Protein AF-A0AAW5U131-F1 (afdb_monomer)

Secondary structure (DSSP, 8-state):
-HHHHHHHHIIIIIHHHHHHTT-HHHHHHHHHHHHHHHHHHHT-GGGHHHHHHTHHHHHHHHHHHHHHHHHHHHHHT-HHHHHHHHHHHHHHTTS-TTSTTHHHHHHHT---SPP-SPPPP---PPPHHHHTT-

Solvent-accessible surface area (backbone atoms only — not comparable to full-atom values): 7556 Å² total; per-residue (Å²): 109,71,65,60,53,48,55,54,42,45,58,75,46,51,34,58,58,30,45,76,63,50,29,28,69,59,21,25,52,52,23,50,50,49,55,62,46,50,59,63,60,66,70,34,75,95,46,43,70,57,44,61,76,40,41,71,60,52,51,47,51,53,52,54,29,52,50,45,27,47,49,20,34,58,68,22,30,34,46,73,57,37,52,50,49,42,51,49,44,72,72,48,32,71,79,45,78,91,41,84,65,44,38,58,57,46,58,72,60,48,70,80,68,83,61,76,78,74,52,56,76,70,75,72,79,70,53,74,76,58,62,74,75,114

Sequence (134 aa):
MAQLRLLERWHKKSIPQILEKNRPDAAYAIAMTLCKHIPLLINRDDIQELVGEYKRRIGKLVFDSYQALVEAVKIWNNEEKRQEVCRYIKETAGQYPNHRGMKKKLMDLMPMEPFHGEPSAVVREPNELESSLM

pLDDT: mean 86.93, std 12.03, range [45.0, 97.81]

Structure (mmCIF, N/CA/C/O backbone):
data_AF-A0AAW5U131-F1
#
_entry.id   AF-A0AAW5U131-F1
#
loop_
_atom_site.group_PDB
_atom_site.id
_atom_site.type_symbol
_atom_site.label_atom_id
_atom_site.label_alt_id
_atom_site.label_comp_id
_atom_site.label_asym_id
_atom_site.label_entity_id
_atom_site.label_seq_id
_atom_site.pdbx_PDB_ins_code
_atom_site.Cartn_x
_atom_site.Cartn_y
_atom_site.Cartn_z
_atom_site.occupancy
_atom_site.B_iso_or_equiv
_atom_site.auth_seq_id
_atom_site.auth_comp_id
_atom_site.auth_asym_id
_atom_site.auth_atom_id
_atom_site.pdbx_PDB_model_num
ATOM 1 N N . MET A 1 1 ? -13.805 13.066 7.294 1.00 62.94 1 MET A N 1
ATOM 2 C CA . MET A 1 1 ? -14.418 12.309 6.165 1.00 62.94 1 MET A CA 1
ATOM 3 C C . MET A 1 1 ? -13.942 12.683 4.760 1.00 62.94 1 MET A C 1
ATOM 5 O O . MET A 1 1 ? -13.829 11.787 3.927 1.00 62.94 1 MET A O 1
ATOM 9 N N . ALA A 1 2 ? -13.666 13.955 4.445 1.00 74.56 2 ALA A N 1
ATOM 10 C CA . ALA A 1 2 ? -13.093 14.324 3.140 1.00 74.56 2 ALA A CA 1
ATOM 11 C C . ALA A 1 2 ? -11.739 13.631 2.868 1.00 74.56 2 ALA A C 1
ATOM 13 O O . ALA A 1 2 ? -11.529 13.114 1.777 1.00 74.56 2 ALA A O 1
ATOM 14 N N . GLN A 1 3 ? -10.886 13.520 3.893 1.00 74.31 3 GLN A N 1
ATOM 15 C CA . GLN A 1 3 ? -9.576 12.862 3.801 1.00 74.31 3 GLN A CA 1
ATOM 16 C C . GLN A 1 3 ? -9.669 11.363 3.467 1.00 74.31 3 GLN A C 1
ATOM 18 O O . GLN A 1 3 ? -8.993 10.915 2.551 1.00 74.31 3 GLN A O 1
ATOM 23 N N . LEU A 1 4 ? -10.559 10.596 4.114 1.00 78.62 4 LEU A N 1
ATOM 24 C CA . LEU A 1 4 ? -10.752 9.173 3.784 1.00 78.62 4 LEU A CA 1
ATOM 25 C C . LEU A 1 4 ? -11.183 8.984 2.321 1.00 78.62 4 LEU A C 1
ATOM 27 O O . LEU A 1 4 ? -10.633 8.145 1.616 1.00 78.62 4 LEU A O 1
ATOM 31 N N . ARG A 1 5 ? -12.124 9.810 1.844 1.00 82.31 5 ARG A N 1
ATOM 32 C CA . ARG A 1 5 ? -12.583 9.778 0.446 1.00 82.31 5 ARG A CA 1
ATOM 33 C C . ARG A 1 5 ? -11.478 10.152 -0.543 1.00 82.31 5 ARG A C 1
ATOM 35 O O . ARG A 1 5 ? -11.438 9.602 -1.640 1.00 82.31 5 ARG A O 1
ATOM 42 N N . LEU A 1 6 ? -10.590 11.073 -0.168 1.00 81.69 6 LEU A N 1
ATOM 43 C CA . LEU A 1 6 ? -9.430 11.442 -0.977 1.00 81.69 6 LEU A CA 1
ATOM 44 C C . LEU A 1 6 ? -8.453 10.266 -1.112 1.00 81.69 6 LEU A C 1
ATOM 46 O O . LEU A 1 6 ? -8.068 9.939 -2.232 1.00 81.69 6 LEU A O 1
ATOM 50 N N . LEU A 1 7 ? -8.129 9.589 -0.004 1.00 80.00 7 LEU A N 1
ATOM 51 C CA . LEU A 1 7 ? -7.263 8.403 -0.012 1.00 80.00 7 LEU A CA 1
ATOM 52 C C . LEU A 1 7 ? -7.883 7.255 -0.825 1.00 80.00 7 LEU A C 1
ATOM 54 O O . LEU A 1 7 ? -7.219 6.664 -1.674 1.00 80.00 7 LEU A O 1
ATOM 58 N N . GLU A 1 8 ? -9.183 6.994 -0.645 1.00 83.94 8 GLU A N 1
ATOM 59 C CA . GLU A 1 8 ? -9.923 6.015 -1.453 1.00 83.94 8 GLU A CA 1
ATOM 60 C C . GLU A 1 8 ? -9.885 6.366 -2.952 1.00 83.94 8 GLU A C 1
ATOM 62 O O . GLU A 1 8 ? -9.800 5.471 -3.794 1.00 83.94 8 GLU A O 1
ATOM 67 N N . ARG A 1 9 ? -9.940 7.657 -3.308 1.00 84.62 9 ARG A N 1
ATOM 68 C CA . ARG A 1 9 ? -9.863 8.117 -4.703 1.00 84.62 9 ARG A CA 1
ATOM 69 C C . ARG A 1 9 ? -8.470 7.921 -5.295 1.00 84.62 9 ARG A C 1
ATOM 71 O O . ARG A 1 9 ? -8.384 7.492 -6.444 1.00 84.62 9 ARG A O 1
ATOM 78 N N . TRP A 1 10 ? -7.413 8.230 -4.546 1.00 78.44 10 TRP A N 1
ATOM 79 C CA . TRP A 1 10 ? -6.033 8.002 -4.988 1.00 78.44 10 TRP A CA 1
ATOM 80 C C . TRP A 1 10 ? -5.798 6.528 -5.313 1.00 78.44 10 TRP A C 1
ATOM 82 O O . TRP A 1 10 ? -5.269 6.218 -6.378 1.00 78.44 10 TRP A O 1
ATOM 92 N N . HIS A 1 11 ? -6.286 5.626 -4.459 1.00 81.50 11 HIS A N 1
ATOM 93 C CA . HIS A 1 11 ? -6.221 4.194 -4.726 1.00 81.50 11 HIS A CA 1
ATOM 94 C C . HIS A 1 11 ? -7.054 3.782 -5.954 1.00 81.50 11 HIS A C 1
A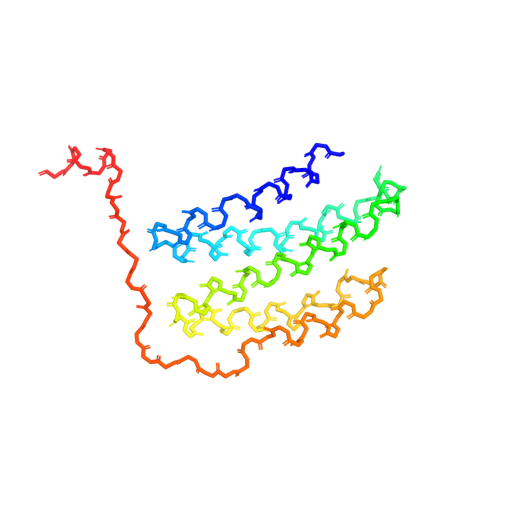TOM 96 O O . HIS A 1 11 ? -6.523 3.195 -6.888 1.00 81.50 11 HIS A O 1
ATOM 102 N N . LYS A 1 12 ? -8.348 4.126 -5.999 1.00 84.69 12 LYS A N 1
ATOM 103 C CA . LYS A 1 12 ? -9.269 3.607 -7.031 1.00 84.69 12 LYS A CA 1
ATOM 104 C C . LYS A 1 12 ? -9.095 4.203 -8.425 1.00 84.69 12 LYS A C 1
ATOM 106 O O . LYS A 1 12 ? -9.574 3.609 -9.384 1.00 84.69 12 LYS A O 1
ATOM 111 N N . LYS A 1 13 ? -8.538 5.411 -8.537 1.00 83.38 13 LYS A N 1
ATOM 112 C CA . LYS A 1 13 ? -8.430 6.124 -9.819 1.00 83.38 13 LYS A CA 1
ATOM 113 C C . LYS A 1 13 ? -6.985 6.366 -10.219 1.00 83.38 13 LYS A C 1
ATOM 115 O O . LYS A 1 13 ? -6.612 5.995 -11.321 1.00 83.38 13 LYS A O 1
ATOM 120 N N . SER A 1 14 ? -6.182 6.966 -9.341 1.00 80.12 14 SER A N 1
ATOM 121 C CA . SER A 1 14 ? -4.843 7.415 -9.732 1.00 80.12 14 SER A CA 1
ATOM 122 C C . SER A 1 14 ? -3.904 6.248 -10.027 1.00 80.12 14 SER A C 1
ATOM 124 O O . SER A 1 14 ? -3.251 6.262 -11.063 1.00 80.12 14 SER A O 1
ATOM 126 N N . ILE A 1 15 ? -3.852 5.231 -9.159 1.00 84.19 15 ILE A N 1
ATOM 127 C CA . ILE A 1 15 ? -2.933 4.096 -9.349 1.00 84.19 15 ILE A CA 1
ATOM 128 C C . ILE A 1 15 ? -3.235 3.322 -10.648 1.00 84.19 15 ILE A C 1
ATOM 130 O O . ILE A 1 15 ? -2.314 3.200 -11.455 1.00 84.19 15 ILE A O 1
ATOM 134 N N . PRO A 1 16 ? -4.481 2.880 -10.927 1.00 85.56 16 PRO A N 1
ATOM 135 C CA . PRO A 1 16 ? -4.796 2.202 -12.186 1.00 85.56 16 PRO A CA 1
ATOM 136 C C . PRO A 1 16 ? -4.467 3.044 -13.423 1.00 85.56 16 PRO A C 1
ATOM 138 O O . PRO A 1 16 ? -3.793 2.561 -14.325 1.00 85.56 16 PRO A O 1
ATOM 141 N N . GLN A 1 17 ? -4.840 4.329 -13.427 1.00 86.00 17 GLN A N 1
ATOM 142 C CA . GLN A 1 17 ? -4.569 5.232 -14.555 1.00 86.00 17 GLN A CA 1
ATOM 143 C C . GLN A 1 17 ? -3.073 5.423 -14.826 1.00 86.00 17 GLN A C 1
ATOM 145 O O . GLN A 1 17 ? -2.664 5.652 -15.960 1.00 86.00 17 GLN A O 1
ATOM 150 N N . ILE A 1 18 ? -2.240 5.383 -13.788 1.00 86.19 18 ILE A N 1
ATOM 151 C CA . ILE A 1 18 ? -0.787 5.522 -13.920 1.00 86.19 18 ILE A CA 1
ATOM 152 C C . ILE A 1 18 ? -0.161 4.218 -14.422 1.00 86.19 18 ILE A C 1
ATOM 154 O O . ILE A 1 18 ? 0.758 4.256 -15.240 1.00 86.19 18 ILE A O 1
ATOM 158 N N . LEU A 1 19 ? -0.680 3.072 -13.978 1.00 85.44 19 LEU A N 1
ATOM 159 C CA . LEU A 1 19 ? -0.273 1.768 -14.499 1.00 85.44 19 LEU A CA 1
ATOM 160 C C . LEU A 1 19 ? -0.633 1.620 -15.984 1.00 85.44 19 LEU A C 1
ATOM 162 O O . LEU A 1 19 ? 0.213 1.184 -16.756 1.00 85.44 19 LEU A O 1
ATOM 166 N N . GLU A 1 20 ? -1.816 2.078 -16.406 1.00 87.56 20 GLU A N 1
ATOM 167 C CA . GLU A 1 20 ? -2.229 2.127 -17.823 1.00 87.56 20 GLU A CA 1
ATOM 168 C C . GLU A 1 20 ? -1.280 2.967 -18.693 1.00 87.56 20 GLU A C 1
ATOM 170 O O . GLU A 1 20 ? -1.115 2.697 -19.879 1.00 87.56 20 GLU A O 1
ATOM 175 N N . LYS A 1 21 ? -0.611 3.964 -18.103 1.00 86.25 21 LYS A N 1
ATOM 176 C CA . LYS A 1 21 ? 0.399 4.795 -18.774 1.00 86.25 21 LYS A CA 1
ATOM 177 C C . LYS A 1 21 ? 1.807 4.189 -18.757 1.00 86.25 21 LYS A C 1
ATOM 179 O O . LYS A 1 21 ? 2.759 4.894 -19.075 1.00 86.25 21 LYS A O 1
ATOM 184 N N . ASN A 1 22 ? 1.966 2.926 -18.355 1.00 85.44 22 ASN A N 1
ATOM 185 C CA . ASN A 1 22 ? 3.266 2.264 -18.188 1.00 85.44 22 ASN A CA 1
ATOM 186 C C . ASN A 1 22 ? 4.222 3.035 -17.255 1.00 85.44 22 ASN A C 1
ATOM 188 O O . ASN A 1 22 ? 5.429 3.108 -17.487 1.00 85.44 22 ASN A O 1
ATOM 192 N N . ARG A 1 23 ? 3.686 3.606 -16.166 1.00 87.50 23 ARG A N 1
ATOM 193 C CA . ARG A 1 23 ? 4.458 4.328 -15.138 1.00 87.50 23 ARG A CA 1
ATOM 194 C C . ARG A 1 23 ? 4.427 3.601 -13.788 1.00 87.50 23 ARG A C 1
ATOM 196 O O . ARG A 1 23 ? 3.923 4.143 -12.799 1.00 87.50 23 ARG A O 1
ATOM 203 N N . PRO A 1 24 ? 4.941 2.360 -13.709 1.00 91.81 24 PRO A N 1
ATOM 204 C CA . PRO A 1 24 ? 4.881 1.583 -12.477 1.00 91.81 24 PRO A CA 1
ATOM 205 C C . PRO A 1 24 ? 5.717 2.200 -11.341 1.00 91.81 24 PRO A C 1
ATOM 207 O O . PRO A 1 24 ? 5.373 2.009 -10.177 1.00 91.81 24 PRO A O 1
ATOM 210 N N . ASP A 1 25 ? 6.726 3.026 -11.653 1.00 91.75 25 ASP A N 1
ATOM 211 C CA . ASP A 1 25 ? 7.486 3.824 -10.678 1.00 91.75 25 ASP A CA 1
ATOM 212 C C . ASP A 1 25 ? 6.597 4.820 -9.915 1.00 91.75 25 ASP A C 1
ATOM 214 O O . ASP A 1 25 ? 6.633 4.911 -8.685 1.00 91.75 25 ASP A O 1
ATOM 218 N N . ALA A 1 26 ? 5.755 5.550 -10.645 1.00 91.00 26 ALA A N 1
ATOM 219 C CA . ALA A 1 26 ? 4.839 6.524 -10.072 1.00 91.00 26 ALA A CA 1
ATOM 220 C C . ALA A 1 26 ? 3.688 5.834 -9.325 1.00 91.00 26 ALA A C 1
ATOM 222 O O . ALA A 1 26 ? 3.302 6.282 -8.242 1.00 91.00 26 ALA A O 1
ATOM 223 N N . ALA A 1 27 ? 3.175 4.720 -9.857 1.00 92.88 27 ALA A N 1
ATOM 224 C CA . ALA A 1 27 ? 2.161 3.915 -9.179 1.00 92.88 27 ALA A CA 1
ATOM 225 C C . ALA A 1 27 ? 2.686 3.383 -7.836 1.00 92.88 27 ALA A C 1
ATOM 227 O O . ALA A 1 27 ? 2.014 3.526 -6.811 1.00 92.88 27 ALA A O 1
ATOM 228 N N . TYR A 1 28 ? 3.919 2.865 -7.829 1.00 94.69 28 TYR A N 1
ATOM 229 C CA . TYR A 1 28 ? 4.634 2.448 -6.625 1.00 94.69 28 TYR A CA 1
ATOM 230 C C . TYR A 1 28 ? 4.753 3.595 -5.615 1.00 94.69 28 TYR A C 1
ATOM 232 O O . TYR A 1 28 ? 4.377 3.434 -4.452 1.00 94.69 28 TYR A O 1
ATOM 240 N N . ALA A 1 29 ? 5.216 4.771 -6.049 1.00 93.44 29 ALA A N 1
ATOM 241 C CA . ALA A 1 29 ? 5.412 5.920 -5.167 1.00 93.44 29 ALA A CA 1
ATOM 242 C C . ALA A 1 29 ? 4.102 6.380 -4.501 1.00 93.44 29 ALA A C 1
ATOM 244 O O . ALA A 1 29 ? 4.078 6.668 -3.298 1.00 93.44 29 ALA A O 1
ATOM 245 N N . ILE A 1 30 ? 2.995 6.400 -5.250 1.00 91.25 30 ILE A N 1
ATOM 246 C CA . ILE A 1 30 ? 1.673 6.755 -4.715 1.00 91.25 30 ILE A CA 1
ATOM 247 C C . ILE A 1 30 ? 1.176 5.683 -3.747 1.00 91.25 30 ILE A C 1
ATOM 249 O O . ILE A 1 30 ? 0.731 6.023 -2.649 1.00 91.25 30 ILE A O 1
ATOM 253 N N . ALA A 1 31 ? 1.279 4.402 -4.108 1.00 94.31 31 ALA A N 1
ATOM 254 C CA . ALA A 1 31 ? 0.863 3.303 -3.242 1.00 94.31 31 ALA A CA 1
ATOM 255 C C . ALA A 1 31 ? 1.659 3.278 -1.926 1.00 94.31 31 ALA A C 1
ATOM 257 O O . ALA A 1 31 ? 1.079 3.146 -0.848 1.00 94.31 31 ALA A O 1
ATOM 258 N N . MET A 1 32 ? 2.973 3.501 -1.993 1.00 95.31 32 MET A N 1
ATOM 259 C CA . MET A 1 32 ? 3.845 3.597 -0.822 1.00 95.31 32 MET A CA 1
ATOM 260 C C . MET A 1 32 ? 3.457 4.789 0.061 1.00 95.31 32 MET A C 1
ATOM 262 O O . MET A 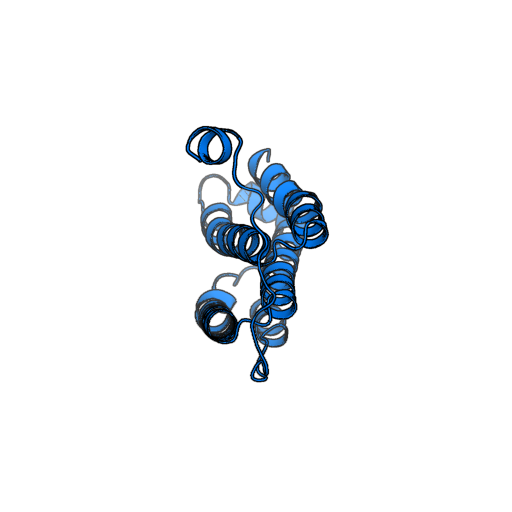1 32 ? 3.354 4.666 1.282 1.00 95.31 32 MET A O 1
ATOM 266 N N . THR A 1 33 ? 3.193 5.945 -0.551 1.00 92.56 33 THR A N 1
ATOM 267 C CA . THR A 1 33 ? 2.739 7.144 0.167 1.00 92.56 33 THR A CA 1
ATOM 268 C C . THR A 1 33 ? 1.417 6.889 0.886 1.00 92.56 33 THR A C 1
ATOM 270 O O . THR A 1 33 ? 1.298 7.223 2.067 1.00 92.56 33 THR A O 1
ATOM 273 N N . LEU A 1 34 ? 0.456 6.241 0.220 1.00 91.69 34 LEU A N 1
ATOM 274 C CA . LEU A 1 34 ? -0.817 5.844 0.824 1.00 91.69 34 LEU A CA 1
ATOM 275 C C . LEU A 1 34 ? -0.605 4.935 2.036 1.00 91.69 34 LEU A C 1
ATOM 277 O O . LEU A 1 34 ? -1.128 5.234 3.110 1.00 91.69 34 LEU A O 1
ATOM 281 N N . CYS A 1 35 ? 0.206 3.883 1.897 1.00 94.19 35 CYS A N 1
ATOM 282 C CA . CYS A 1 35 ? 0.487 2.965 3.001 1.00 94.19 35 CYS A CA 1
ATOM 283 C C . CYS A 1 35 ? 1.109 3.689 4.204 1.00 94.19 35 CYS A C 1
ATOM 285 O O . CYS A 1 35 ? 0.717 3.427 5.337 1.00 94.19 35 CYS A O 1
ATOM 287 N N . LYS A 1 36 ? 2.003 4.662 3.972 1.00 93.06 36 LYS A N 1
ATOM 288 C CA . LYS A 1 36 ? 2.614 5.478 5.037 1.00 93.06 36 LYS A CA 1
ATOM 289 C C . LYS A 1 36 ? 1.624 6.436 5.707 1.00 93.06 36 LYS A C 1
ATOM 291 O O . LYS A 1 36 ? 1.740 6.684 6.902 1.00 93.06 36 LYS A O 1
ATOM 296 N N . HIS A 1 37 ? 0.657 6.971 4.965 1.00 90.56 37 HIS A N 1
ATOM 297 C CA . HIS A 1 37 ? -0.278 7.978 5.482 1.00 90.56 37 HIS A CA 1
ATOM 298 C C . HIS A 1 37 ? -1.470 7.378 6.228 1.00 90.56 37 HIS A C 1
ATOM 300 O O . HIS A 1 37 ? -1.999 8.018 7.138 1.00 90.56 37 HIS A O 1
ATOM 306 N N . ILE A 1 38 ? -1.906 6.165 5.875 1.00 89.88 38 ILE A N 1
ATOM 307 C CA . ILE A 1 38 ? -3.073 5.547 6.518 1.00 89.88 38 ILE A CA 1
ATOM 308 C C . ILE A 1 38 ? -2.875 5.377 8.038 1.00 89.88 38 ILE A C 1
ATOM 310 O O . ILE A 1 38 ? -3.753 5.839 8.766 1.00 89.88 38 ILE A O 1
ATOM 314 N N . PRO A 1 39 ? -1.761 4.810 8.552 1.00 89.25 39 PRO A N 1
ATOM 315 C CA . PRO A 1 39 ? -1.481 4.742 9.990 1.00 89.25 39 PRO A CA 1
ATOM 316 C C . PRO A 1 39 ? -1.546 6.105 10.682 1.00 89.25 39 PRO A C 1
ATOM 318 O O . PRO A 1 39 ? -2.145 6.229 11.746 1.00 89.25 39 PRO A O 1
ATOM 321 N N . LEU A 1 40 ? -0.980 7.143 10.055 1.00 88.62 40 LEU A N 1
ATOM 322 C CA . LEU A 1 40 ? -0.982 8.503 10.601 1.00 88.62 40 LEU A CA 1
ATOM 323 C C . LEU A 1 40 ? -2.400 9.058 10.729 1.00 88.62 40 LEU A C 1
ATOM 325 O O . LEU A 1 40 ? -2.699 9.748 11.695 1.00 88.62 40 LEU A O 1
ATOM 329 N N . LEU A 1 41 ? -3.280 8.749 9.775 1.00 85.44 41 LEU A N 1
ATOM 330 C CA . LEU A 1 41 ? -4.676 9.159 9.842 1.00 85.44 41 LEU A CA 1
ATOM 331 C C . LEU A 1 41 ? -5.427 8.392 10.936 1.00 85.44 41 LEU A C 1
ATOM 333 O O . LEU A 1 41 ? -6.118 9.008 11.735 1.00 85.44 41 LEU A O 1
ATOM 337 N N . ILE A 1 42 ? -5.314 7.063 10.978 1.00 87.44 42 ILE A N 1
ATOM 338 C CA . ILE A 1 42 ? -6.146 6.231 11.865 1.00 87.44 42 ILE A CA 1
ATOM 339 C C . ILE A 1 42 ? -5.726 6.285 13.335 1.00 87.44 42 ILE A C 1
ATOM 341 O O . ILE A 1 42 ? -6.531 5.926 14.186 1.00 87.44 42 ILE A O 1
ATOM 345 N N . ASN A 1 43 ? -4.495 6.711 13.631 1.00 86.31 43 ASN A N 1
ATOM 346 C CA . ASN A 1 43 ? -3.973 6.841 14.995 1.00 86.31 43 ASN A CA 1
ATOM 347 C C . ASN A 1 43 ? -4.189 8.241 15.588 1.00 86.31 43 ASN A C 1
ATOM 349 O O . ASN A 1 43 ? -3.697 8.530 16.671 1.00 86.31 43 ASN A O 1
ATOM 353 N N . ARG A 1 44 ? -4.898 9.130 14.885 1.00 87.06 44 ARG A N 1
ATOM 354 C CA . ARG A 1 44 ? -5.257 10.448 15.410 1.00 87.06 44 ARG A CA 1
ATOM 355 C C . ARG A 1 44 ? -6.362 10.340 16.453 1.00 87.06 44 ARG A C 1
ATOM 357 O O . ARG A 1 44 ? -7.442 9.832 16.146 1.00 87.06 44 ARG A O 1
ATOM 364 N N . ASP A 1 45 ? -6.102 10.857 17.650 1.00 86.00 45 ASP A N 1
ATOM 365 C CA . ASP A 1 45 ? -7.037 10.803 18.781 1.00 86.00 45 ASP A CA 1
ATOM 366 C C . ASP A 1 45 ? -8.337 11.569 18.507 1.00 86.00 45 ASP A C 1
ATOM 368 O O . ASP A 1 45 ? -9.428 11.090 18.813 1.00 86.00 45 ASP A O 1
ATOM 372 N N . ASP A 1 46 ? -8.240 12.716 17.831 1.00 87.44 46 ASP A N 1
ATOM 373 C CA . 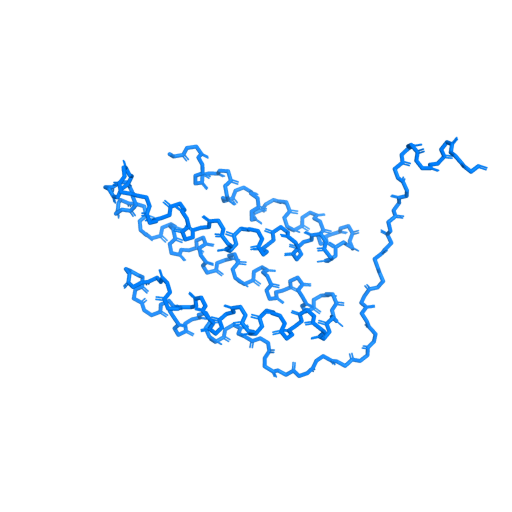ASP A 1 46 ? -9.364 13.617 17.555 1.00 87.44 46 ASP A CA 1
ATOM 374 C C . ASP A 1 46 ? -10.415 13.044 16.588 1.00 87.44 46 ASP A C 1
ATOM 376 O O . ASP A 1 46 ? -11.489 13.621 16.428 1.00 87.44 46 ASP A O 1
ATOM 380 N N . ILE A 1 47 ? -10.128 11.906 15.945 1.00 84.12 47 ILE A N 1
ATOM 381 C CA . ILE A 1 47 ? -11.047 11.243 15.012 1.00 84.12 47 ILE A CA 1
ATOM 382 C C . ILE A 1 47 ? -11.327 9.774 15.362 1.00 84.12 47 ILE A C 1
ATOM 384 O O . ILE A 1 47 ? -11.892 9.065 14.527 1.00 84.12 47 ILE A O 1
ATOM 388 N N . GLN A 1 48 ? -10.958 9.295 16.558 1.00 84.69 48 GLN A N 1
ATOM 389 C CA . GLN A 1 48 ? -11.097 7.874 16.924 1.00 84.69 48 GLN A CA 1
ATOM 390 C C . GLN A 1 48 ? -12.539 7.359 16.850 1.00 84.69 48 GLN A C 1
ATOM 392 O O . GLN A 1 48 ? -12.759 6.236 16.395 1.00 84.69 48 GLN A O 1
ATOM 397 N N . GLU A 1 49 ? -13.525 8.177 17.222 1.00 86.06 49 GLU A N 1
ATOM 398 C CA . GLU A 1 49 ? -14.946 7.822 17.106 1.00 86.06 49 GLU A CA 1
ATOM 399 C C . GLU A 1 49 ? -15.324 7.527 15.644 1.00 86.06 49 GLU A C 1
ATOM 401 O O . GLU A 1 49 ? -15.826 6.448 15.324 1.00 86.06 49 GLU A O 1
ATOM 406 N N . LEU A 1 50 ? -14.936 8.419 14.726 1.00 83.56 50 LEU A N 1
ATOM 407 C CA . LEU A 1 50 ? -15.127 8.235 13.285 1.00 83.56 50 LEU A CA 1
ATOM 408 C C . LEU A 1 50 ? -14.334 7.029 12.754 1.00 83.56 50 LEU A C 1
ATOM 410 O O . LEU A 1 50 ? -14.825 6.272 11.918 1.00 83.56 50 LEU A O 1
ATOM 414 N N . VAL A 1 51 ? -13.103 6.811 13.222 1.00 84.69 51 VAL A N 1
ATOM 415 C CA . VAL A 1 51 ? -12.310 5.623 12.854 1.00 84.69 51 VAL A CA 1
ATOM 416 C C . VAL A 1 51 ? -13.044 4.340 13.263 1.00 84.69 51 VAL A C 1
ATOM 418 O O . VAL A 1 51 ? -13.071 3.378 12.488 1.00 84.69 51 VAL A O 1
ATOM 421 N N . GLY A 1 52 ? -13.695 4.342 14.429 1.00 86.00 52 GLY A N 1
ATOM 422 C CA . GLY A 1 52 ? -14.574 3.275 14.899 1.00 86.00 52 GLY A CA 1
ATOM 423 C C . GLY A 1 52 ? -15.762 3.029 13.965 1.00 86.00 52 GLY A C 1
ATOM 424 O O . GLY A 1 52 ? -15.960 1.894 13.518 1.00 86.00 52 GLY A O 1
ATOM 425 N N . GLU A 1 53 ? -16.497 4.081 13.597 1.00 89.00 53 GLU A N 1
ATOM 426 C CA . GLU A 1 53 ? -17.637 4.004 12.668 1.00 89.00 53 GLU A CA 1
ATOM 427 C C . GLU A 1 53 ? -17.240 3.429 11.299 1.00 89.00 53 GLU A C 1
ATOM 429 O O . GLU A 1 53 ? -17.917 2.564 10.733 1.00 89.00 53 GLU A O 1
ATOM 434 N N . TYR A 1 54 ? -16.099 3.868 10.761 1.00 87.50 54 TYR A N 1
ATOM 435 C CA . TYR A 1 54 ? -15.630 3.490 9.426 1.00 87.50 54 TYR A CA 1
ATOM 436 C C . TYR A 1 54 ? -14.633 2.328 9.424 1.00 87.50 54 TYR A C 1
ATOM 438 O O . TYR A 1 54 ? -14.025 2.038 8.388 1.00 87.50 54 TYR A O 1
ATOM 446 N N . LYS A 1 55 ? -14.510 1.594 10.533 1.00 88.19 55 LYS A N 1
ATOM 447 C CA . LYS A 1 55 ? -13.541 0.507 10.733 1.00 88.19 55 LYS A CA 1
ATOM 448 C C . LYS A 1 55 ? -13.474 -0.496 9.579 1.00 88.19 55 LYS A C 1
ATOM 450 O O . LYS A 1 55 ? -12.387 -0.886 9.152 1.00 88.19 55 LYS A O 1
ATOM 455 N N . ARG A 1 56 ? -14.621 -0.914 9.029 1.00 89.88 56 ARG A N 1
ATOM 456 C CA . ARG A 1 56 ? -14.655 -1.842 7.878 1.00 89.88 56 ARG A CA 1
ATOM 457 C C . ARG A 1 56 ? -14.057 -1.222 6.615 1.00 89.88 56 ARG A C 1
ATOM 459 O O . ARG A 1 56 ? -13.287 -1.880 5.921 1.00 89.88 56 ARG A O 1
ATOM 466 N N . ARG A 1 57 ? -14.394 0.037 6.326 1.00 90.00 57 ARG A N 1
ATOM 467 C CA . ARG A 1 57 ? -13.905 0.760 5.142 1.00 90.00 57 ARG A CA 1
ATOM 468 C C . ARG A 1 57 ? -12.417 1.059 5.242 1.00 90.00 57 ARG A C 1
ATOM 470 O O . ARG A 1 57 ? -11.702 0.841 4.275 1.00 90.00 57 ARG A O 1
ATOM 477 N N . ILE A 1 58 ? -11.957 1.472 6.419 1.00 90.00 58 ILE A N 1
ATOM 478 C CA . ILE A 1 58 ? -10.537 1.683 6.706 1.00 90.00 58 ILE A CA 1
ATOM 479 C C . ILE A 1 58 ? -9.765 0.375 6.536 1.00 90.00 58 ILE A C 1
ATOM 481 O O . ILE A 1 58 ? -8.760 0.353 5.837 1.00 90.00 58 ILE A O 1
ATOM 485 N N . GLY A 1 59 ? -10.270 -0.732 7.093 1.00 92.19 59 GLY A N 1
ATOM 486 C CA . GLY A 1 59 ? -9.639 -2.041 6.925 1.00 92.19 59 GLY A CA 1
ATOM 487 C C . GLY A 1 59 ? -9.515 -2.449 5.455 1.00 92.19 59 GLY A C 1
ATOM 488 O O . GLY A 1 59 ? -8.470 -2.945 5.047 1.00 92.19 59 GLY A O 1
ATOM 489 N N . LYS A 1 60 ? -10.549 -2.191 4.645 1.00 92.56 60 LYS A N 1
ATOM 490 C CA . LYS A 1 60 ? -10.486 -2.411 3.197 1.00 92.56 60 LYS A CA 1
ATOM 491 C C . LYS A 1 60 ? -9.440 -1.510 2.529 1.00 92.56 60 LYS A C 1
ATOM 493 O O . LYS A 1 60 ? -8.602 -2.018 1.803 1.00 92.56 60 LYS A O 1
ATOM 498 N N . LEU A 1 61 ? -9.441 -0.209 2.827 1.00 92.00 61 LEU A N 1
ATOM 499 C CA . LEU A 1 61 ? -8.476 0.741 2.266 1.00 92.00 61 LEU A CA 1
ATOM 500 C C . LEU A 1 61 ? -7.024 0.365 2.593 1.00 92.00 61 LEU A C 1
ATOM 502 O O . LEU A 1 61 ? -6.172 0.466 1.716 1.00 92.00 61 LEU A O 1
ATOM 506 N N . VAL A 1 62 ? -6.744 -0.073 3.826 1.00 93.44 62 VAL A N 1
ATOM 507 C CA . VAL A 1 62 ? -5.422 -0.588 4.223 1.00 93.44 62 VAL A CA 1
ATOM 508 C C . VAL A 1 62 ? -5.024 -1.741 3.311 1.00 93.44 62 VAL A C 1
ATOM 510 O O . VAL A 1 62 ? -3.993 -1.667 2.652 1.00 93.44 62 VAL A O 1
ATOM 513 N N . PHE A 1 63 ? -5.853 -2.784 3.238 1.00 95.00 63 PHE A N 1
ATOM 514 C CA . PHE A 1 63 ? -5.538 -3.970 2.446 1.00 95.00 63 PHE A CA 1
ATOM 515 C C . PHE A 1 63 ? -5.338 -3.633 0.962 1.00 95.00 63 PHE A C 1
ATOM 517 O O . PHE A 1 63 ? -4.298 -3.964 0.397 1.00 95.00 63 PHE A O 1
ATOM 524 N N . ASP A 1 64 ? -6.285 -2.905 0.372 1.00 94.25 64 ASP A N 1
ATOM 525 C CA . ASP A 1 64 ? -6.264 -2.521 -1.038 1.00 94.25 64 ASP A CA 1
ATOM 526 C C . ASP A 1 64 ? -5.024 -1.656 -1.375 1.00 94.25 64 ASP A C 1
ATOM 528 O O . ASP A 1 64 ? -4.440 -1.783 -2.451 1.00 94.25 64 ASP A O 1
ATOM 532 N N . SER A 1 65 ? -4.563 -0.808 -0.444 1.00 94.31 65 SER A N 1
ATOM 533 C CA . SER A 1 65 ? -3.359 0.022 -0.640 1.00 94.31 65 SER A CA 1
ATOM 534 C C . SER A 1 65 ? -2.074 -0.806 -0.656 1.00 94.31 65 SER A C 1
ATOM 536 O O . SER A 1 65 ? -1.213 -0.581 -1.506 1.00 94.31 65 SER A O 1
ATOM 538 N N . TYR A 1 66 ? -1.952 -1.781 0.249 1.00 96.62 66 TYR A N 1
ATOM 539 C CA . TYR A 1 66 ? -0.815 -2.705 0.269 1.00 96.62 66 TYR A CA 1
ATOM 540 C C . TYR A 1 66 ? -0.816 -3.623 -0.949 1.00 96.62 66 TYR A C 1
ATOM 542 O O . TYR A 1 66 ? 0.237 -3.878 -1.529 1.00 96.62 66 TYR A O 1
ATOM 550 N N . GLN A 1 67 ? -1.993 -4.088 -1.363 1.00 96.31 67 GLN A N 1
ATOM 551 C CA . GLN A 1 67 ? -2.133 -4.874 -2.579 1.00 96.31 67 GLN A CA 1
ATOM 552 C C . GLN A 1 67 ? -1.663 -4.072 -3.800 1.00 96.31 67 GLN A C 1
ATOM 554 O O . GLN A 1 67 ? -0.820 -4.556 -4.549 1.00 96.31 67 GLN A O 1
ATOM 559 N N . ALA A 1 68 ? -2.106 -2.819 -3.939 1.00 95.44 68 ALA A N 1
ATOM 560 C CA . ALA A 1 68 ? -1.659 -1.941 -5.018 1.00 95.44 68 ALA A CA 1
ATOM 561 C C . ALA A 1 68 ? -0.142 -1.683 -4.996 1.00 95.44 68 ALA A C 1
ATOM 563 O O . ALA A 1 68 ? 0.482 -1.607 -6.051 1.00 95.44 68 ALA A O 1
ATOM 564 N N . LEU A 1 69 ? 0.469 -1.574 -3.810 1.00 96.94 69 LEU A N 1
ATOM 565 C CA . LEU A 1 69 ? 1.922 -1.440 -3.668 1.00 96.94 69 LEU A CA 1
ATOM 566 C C . LEU A 1 69 ? 2.659 -2.676 -4.205 1.00 96.94 69 LEU A C 1
ATOM 568 O O . LEU A 1 69 ? 3.634 -2.547 -4.949 1.00 96.94 69 LEU A O 1
ATOM 572 N N . VAL A 1 70 ? 2.181 -3.870 -3.846 1.00 97.00 70 VAL A N 1
ATOM 573 C CA . VAL A 1 70 ? 2.744 -5.143 -4.316 1.00 97.00 70 VAL A CA 1
ATOM 574 C C . VAL A 1 70 ? 2.527 -5.326 -5.820 1.00 97.00 70 VAL A C 1
ATOM 576 O O . VAL A 1 70 ? 3.429 -5.772 -6.523 1.00 97.00 70 VAL A O 1
ATOM 579 N N . GLU A 1 71 ? 1.352 -4.979 -6.335 1.00 95.69 71 GLU A N 1
ATOM 580 C CA . GLU A 1 71 ? 1.055 -5.059 -7.767 1.00 95.69 71 GLU A CA 1
ATOM 581 C C . GLU A 1 71 ? 1.932 -4.097 -8.571 1.00 95.69 71 GLU A C 1
ATOM 583 O O . GLU A 1 71 ? 2.549 -4.512 -9.551 1.00 95.69 71 GLU A O 1
ATOM 588 N N . ALA A 1 72 ? 2.078 -2.849 -8.119 1.00 95.06 72 ALA A N 1
ATOM 589 C CA . ALA A 1 72 ? 2.925 -1.869 -8.787 1.00 95.06 72 ALA A CA 1
ATOM 590 C C . ALA A 1 72 ? 4.389 -2.326 -8.860 1.00 95.06 72 ALA A C 1
ATOM 592 O O . ALA A 1 72 ? 5.003 -2.224 -9.920 1.00 95.06 72 ALA A O 1
ATOM 593 N N . VAL A 1 73 ? 4.946 -2.877 -7.771 1.00 96.25 73 VAL A N 1
ATOM 594 C CA . VAL A 1 73 ? 6.340 -3.348 -7.780 1.00 96.25 73 VAL A CA 1
ATOM 595 C C . VAL A 1 73 ? 6.527 -4.598 -8.643 1.00 96.25 73 VAL A C 1
ATOM 597 O O . VAL A 1 73 ? 7.550 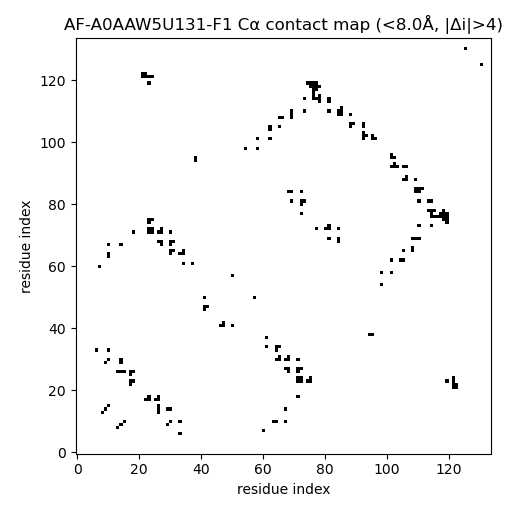-4.712 -9.314 1.00 96.25 73 VAL A O 1
ATOM 600 N N . LYS A 1 74 ? 5.531 -5.497 -8.687 1.00 95.25 74 LYS A N 1
ATOM 601 C CA . LYS A 1 74 ? 5.526 -6.663 -9.586 1.00 95.25 74 LYS A CA 1
ATOM 602 C C . LYS A 1 74 ? 5.511 -6.239 -11.052 1.00 95.25 74 LYS A C 1
ATOM 604 O O . LYS A 1 74 ? 6.321 -6.732 -11.825 1.00 95.25 74 LYS A O 1
ATOM 609 N 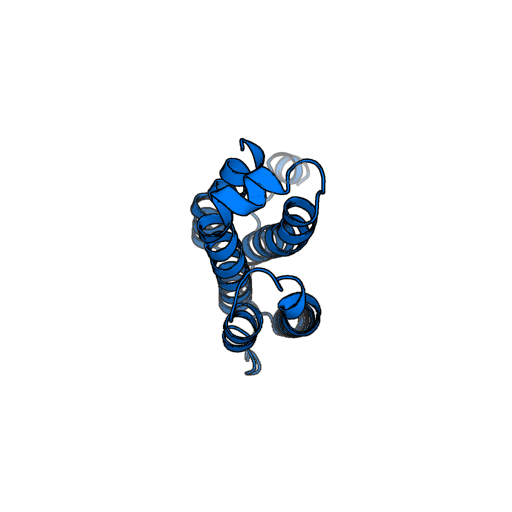N . ILE A 1 75 ? 4.643 -5.296 -11.420 1.00 93.94 75 ILE A N 1
ATOM 610 C CA . ILE A 1 75 ? 4.579 -4.747 -12.786 1.00 93.94 75 ILE A CA 1
ATOM 611 C C . ILE A 1 75 ? 5.885 -4.029 -13.138 1.00 93.94 75 ILE A C 1
ATOM 613 O O . ILE A 1 75 ? 6.348 -4.092 -14.277 1.00 93.94 75 ILE A O 1
ATOM 617 N N . TRP A 1 76 ? 6.504 -3.356 -12.166 1.00 95.31 76 TRP A N 1
ATOM 618 C CA . TRP A 1 76 ? 7.804 -2.731 -12.378 1.00 95.31 76 TRP A CA 1
ATOM 619 C C . TRP A 1 76 ? 8.942 -3.746 -12.547 1.00 95.31 76 TRP A C 1
ATOM 621 O O . TRP A 1 76 ? 9.974 -3.392 -13.103 1.00 95.31 76 TRP A O 1
ATOM 631 N N . ASN A 1 77 ? 8.784 -4.980 -12.063 1.00 95.19 77 ASN A N 1
ATOM 632 C CA . ASN A 1 77 ? 9.831 -6.004 -12.042 1.00 95.19 77 ASN A CA 1
ATOM 633 C C . ASN A 1 77 ? 11.156 -5.508 -11.422 1.00 95.19 77 ASN A C 1
ATOM 635 O O . ASN A 1 77 ? 12.247 -5.853 -11.863 1.00 95.19 77 ASN A O 1
ATOM 639 N N . ASN A 1 78 ? 11.069 -4.646 -10.405 1.00 95.12 78 ASN A N 1
ATOM 640 C CA . ASN A 1 78 ? 12.240 -4.046 -9.769 1.00 95.12 78 ASN A CA 1
ATOM 641 C C . ASN A 1 78 ? 12.571 -4.766 -8.452 1.00 95.12 78 ASN A C 1
ATOM 643 O O . ASN A 1 78 ? 11.853 -4.616 -7.462 1.00 95.12 78 ASN A O 1
ATOM 647 N N . GLU A 1 79 ? 13.660 -5.539 -8.434 1.00 96.19 79 GLU A N 1
ATOM 648 C CA . GLU A 1 79 ? 14.067 -6.357 -7.279 1.00 96.19 79 GLU A CA 1
ATOM 649 C C . GLU A 1 79 ? 14.480 -5.519 -6.057 1.00 96.19 79 GLU A C 1
ATOM 651 O O . GLU A 1 79 ? 14.120 -5.860 -4.928 1.00 96.19 79 GLU A O 1
ATOM 656 N N . GLU A 1 80 ? 15.170 -4.389 -6.248 1.00 95.62 80 GLU A N 1
ATOM 657 C CA . GLU A 1 80 ? 15.524 -3.490 -5.138 1.00 95.62 80 GLU A CA 1
ATOM 658 C C . GLU A 1 80 ? 14.252 -2.998 -4.432 1.00 95.62 80 GLU A C 1
ATOM 660 O O . GLU A 1 80 ? 14.114 -3.074 -3.206 1.00 95.62 80 GLU A O 1
ATOM 665 N N . LYS A 1 81 ? 13.265 -2.565 -5.221 1.00 96.56 81 LYS A N 1
ATOM 666 C CA . LYS A 1 81 ? 11.980 -2.106 -4.691 1.00 96.56 81 LYS A CA 1
ATOM 667 C C . LYS A 1 81 ? 11.136 -3.243 -4.149 1.00 96.56 81 LYS A C 1
ATOM 669 O O . LYS A 1 81 ? 10.445 -3.042 -3.152 1.00 96.56 81 LYS A O 1
ATOM 674 N N . ARG A 1 82 ? 11.239 -4.457 -4.692 1.00 97.19 82 ARG A N 1
ATOM 675 C CA . ARG A 1 82 ? 10.618 -5.642 -4.088 1.00 97.19 82 ARG A CA 1
ATOM 676 C C . ARG A 1 82 ? 11.132 -5.862 -2.667 1.00 97.19 82 ARG A C 1
ATOM 678 O O . ARG A 1 82 ? 10.335 -6.083 -1.755 1.00 97.19 82 ARG A O 1
ATOM 685 N N . GLN A 1 83 ? 12.444 -5.778 -2.453 1.00 97.38 83 GLN A N 1
ATOM 686 C CA . GLN A 1 83 ? 13.043 -5.913 -1.123 1.00 97.38 83 GLN A CA 1
ATOM 687 C C . GLN A 1 83 ? 12.583 -4.804 -0.171 1.00 97.38 83 GLN A C 1
ATOM 689 O O . GLN A 1 83 ? 12.285 -5.093 0.993 1.00 97.38 83 GLN A O 1
ATOM 694 N N . GLU A 1 84 ? 12.467 -3.567 -0.666 1.00 97.25 84 GLU A N 1
ATOM 695 C CA . GLU A 1 84 ? 11.905 -2.436 0.082 1.00 97.25 84 GLU A CA 1
ATOM 696 C C . GLU A 1 84 ? 10.458 -2.722 0.520 1.00 97.25 84 GLU A C 1
ATOM 698 O O . GLU A 1 84 ? 10.141 -2.585 1.702 1.00 97.25 84 GLU A O 1
ATOM 703 N N . VAL A 1 85 ? 9.605 -3.218 -0.385 1.00 97.38 85 VAL A N 1
ATOM 704 C CA . VAL A 1 85 ? 8.218 -3.613 -0.072 1.00 97.38 85 VAL A CA 1
ATOM 705 C C . VAL A 1 85 ? 8.178 -4.738 0.953 1.00 97.38 85 VAL A C 1
ATOM 707 O O . VAL A 1 85 ? 7.440 -4.642 1.933 1.00 97.38 85 VAL A O 1
ATOM 710 N N . CYS A 1 86 ? 8.982 -5.789 0.783 1.00 97.44 86 CYS A N 1
ATOM 711 C CA . CYS A 1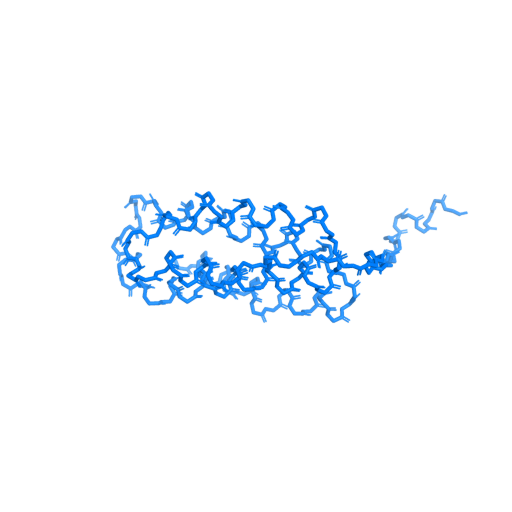 86 ? 9.022 -6.898 1.735 1.00 97.44 86 CYS A CA 1
ATOM 712 C C . CYS A 1 86 ? 9.424 -6.427 3.136 1.00 97.44 86 CYS A C 1
ATOM 714 O O . CYS A 1 86 ? 8.804 -6.828 4.123 1.00 97.44 86 CYS A O 1
ATOM 716 N N . ARG A 1 87 ? 10.439 -5.562 3.235 1.00 97.81 87 ARG A N 1
ATOM 717 C CA . ARG A 1 87 ? 10.862 -4.966 4.508 1.00 97.81 87 ARG A CA 1
ATOM 718 C C . ARG A 1 87 ? 9.746 -4.120 5.110 1.00 97.81 87 ARG A C 1
ATOM 720 O O . ARG A 1 87 ? 9.365 -4.342 6.257 1.00 97.81 87 ARG A O 1
ATOM 727 N N . TYR A 1 88 ? 9.167 -3.233 4.307 1.00 96.88 88 TYR A N 1
ATOM 728 C CA . TYR A 1 88 ? 8.097 -2.346 4.733 1.00 96.88 88 TYR A CA 1
ATOM 729 C C . TYR A 1 88 ? 6.893 -3.122 5.280 1.00 96.88 88 TYR A C 1
ATOM 731 O O . TYR A 1 88 ? 6.409 -2.816 6.368 1.00 96.88 88 TYR A O 1
ATOM 739 N N . ILE A 1 89 ? 6.436 -4.176 4.593 1.00 96.75 89 ILE A N 1
ATOM 740 C CA . ILE A 1 89 ? 5.327 -5.020 5.066 1.00 96.75 89 ILE A CA 1
ATOM 741 C C . ILE A 1 89 ? 5.678 -5.695 6.398 1.00 96.75 89 ILE A C 1
ATOM 743 O O . ILE A 1 89 ? 4.858 -5.663 7.318 1.00 96.75 89 ILE A O 1
ATOM 747 N N . LYS A 1 90 ? 6.888 -6.259 6.541 1.00 96.19 90 LYS A N 1
ATOM 748 C CA . LYS A 1 90 ? 7.329 -6.893 7.801 1.00 96.19 90 LYS A CA 1
ATOM 749 C C . LYS A 1 90 ? 7.268 -5.923 8.980 1.00 96.19 90 LYS A C 1
ATOM 751 O O . LYS A 1 90 ? 6.803 -6.302 10.053 1.00 96.19 90 LYS A O 1
ATOM 756 N N . GLU A 1 91 ? 7.714 -4.688 8.772 1.00 95.88 91 GLU A N 1
ATOM 757 C CA . GLU A 1 91 ? 7.783 -3.654 9.810 1.00 95.88 91 GLU A CA 1
ATOM 758 C C . GLU A 1 91 ? 6.406 -3.068 10.155 1.00 95.88 91 GLU A C 1
ATOM 760 O O . GLU A 1 91 ? 6.134 -2.737 11.309 1.00 95.88 91 GLU A O 1
ATOM 765 N N . THR A 1 92 ? 5.511 -2.954 9.172 1.00 94.62 92 THR A N 1
ATOM 766 C CA . THR A 1 92 ? 4.264 -2.183 9.320 1.00 94.62 92 THR A CA 1
ATOM 767 C C . THR A 1 92 ? 3.005 -3.028 9.497 1.00 94.62 92 THR A C 1
ATOM 769 O O . THR A 1 92 ? 2.018 -2.531 10.036 1.00 94.62 92 THR A O 1
ATOM 772 N N . ALA A 1 93 ? 3.015 -4.322 9.152 1.00 92.62 93 ALA A N 1
ATOM 773 C CA . ALA A 1 93 ? 1.819 -5.173 9.224 1.00 92.62 93 ALA A CA 1
ATOM 774 C C . ALA A 1 93 ? 1.210 -5.283 10.640 1.00 92.62 93 ALA A C 1
ATOM 776 O O . ALA A 1 93 ? 0.031 -5.614 10.791 1.00 92.62 93 ALA A O 1
ATOM 777 N N . GLY A 1 94 ? 1.998 -5.009 11.685 1.00 90.88 94 GLY A N 1
ATOM 778 C CA . GLY A 1 94 ? 1.552 -4.983 13.081 1.00 90.88 94 GLY A CA 1
ATOM 779 C C . GLY A 1 94 ? 0.826 -3.706 13.522 1.00 90.88 94 GLY A C 1
ATOM 780 O O . GLY A 1 94 ? 0.236 -3.709 14.597 1.00 90.88 94 GLY A O 1
ATOM 781 N N . GLN A 1 95 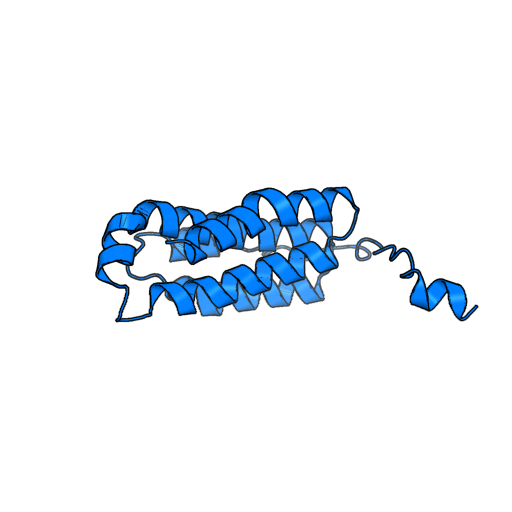? 0.817 -2.641 12.716 1.00 91.00 95 GLN A N 1
ATOM 782 C CA . GLN A 1 95 ? 0.289 -1.320 13.099 1.00 91.00 95 GLN A CA 1
ATOM 783 C C . GLN A 1 95 ? -1.247 -1.238 13.134 1.00 91.00 95 GLN A C 1
ATOM 785 O O . GLN A 1 95 ? -1.808 -0.184 13.419 1.00 91.00 95 GLN A O 1
ATOM 790 N N . TYR A 1 96 ? -1.945 -2.345 12.863 1.00 89.88 96 TYR A N 1
ATOM 791 C CA . TYR A 1 96 ? -3.402 -2.389 12.722 1.00 89.88 96 TYR A CA 1
ATOM 792 C C . TYR A 1 96 ? -4.076 -3.326 13.745 1.00 89.88 96 TYR A C 1
ATOM 794 O O . TYR A 1 96 ? -4.832 -4.217 13.341 1.00 89.88 96 TYR A O 1
ATOM 802 N N . PRO A 1 97 ? -3.856 -3.160 15.068 1.00 80.94 97 PRO A N 1
ATOM 803 C CA . PRO A 1 97 ? -4.386 -4.073 16.090 1.00 80.94 97 PRO A CA 1
ATOM 804 C C . PRO A 1 97 ? -5.921 -4.117 16.105 1.00 80.94 97 PRO A C 1
ATOM 806 O O . PRO A 1 97 ? -6.523 -5.158 16.365 1.00 80.94 97 PRO A O 1
ATOM 809 N N . ASN A 1 98 ? -6.564 -3.012 15.722 1.00 83.75 98 ASN A N 1
ATOM 810 C CA . ASN A 1 98 ? -8.017 -2.910 15.644 1.00 83.75 98 ASN A CA 1
ATOM 811 C C . ASN A 1 98 ? -8.619 -3.697 14.465 1.00 83.75 98 ASN A C 1
ATOM 813 O O . ASN A 1 98 ? -9.824 -3.950 14.455 1.00 83.75 98 ASN A O 1
ATOM 817 N N . HIS A 1 99 ? -7.818 -4.145 13.495 1.00 86.44 99 HIS A N 1
ATOM 818 C CA . HIS A 1 99 ? -8.278 -4.897 12.328 1.00 86.44 99 HIS A CA 1
ATOM 819 C C . HIS A 1 99 ? -7.849 -6.367 12.439 1.00 86.44 99 HIS A C 1
ATOM 821 O O . HIS A 1 99 ? -6.775 -6.766 11.987 1.00 86.44 99 HIS A O 1
ATOM 827 N N . ARG A 1 100 ? -8.709 -7.199 13.045 1.00 87.62 100 ARG A N 1
ATOM 828 C CA . ARG A 1 100 ? -8.428 -8.627 13.281 1.00 87.62 100 ARG A CA 1
ATOM 829 C C . ARG A 1 100 ? -7.989 -9.333 11.992 1.00 87.62 100 ARG A C 1
ATOM 831 O O . ARG A 1 100 ? -8.665 -9.261 10.969 1.00 87.62 100 ARG A O 1
ATOM 838 N N . GLY A 1 101 ? -6.858 -10.035 12.065 1.00 91.81 101 GLY A N 1
ATOM 839 C CA . GLY A 1 101 ? -6.290 -10.785 10.942 1.00 91.81 101 GLY A CA 1
ATOM 840 C C . GLY A 1 101 ? -5.582 -9.936 9.882 1.00 91.81 101 GLY A C 1
ATOM 841 O O . GLY A 1 101 ? -5.027 -10.516 8.953 1.00 91.81 101 GLY A O 1
ATOM 842 N N . MET A 1 102 ? -5.545 -8.602 10.017 1.00 94.69 102 MET A N 1
ATOM 843 C CA . MET A 1 102 ? -4.888 -7.719 9.044 1.00 94.69 102 MET A CA 1
ATOM 844 C C . MET A 1 102 ? -3.404 -8.043 8.898 1.00 94.69 102 MET A C 1
ATOM 846 O O . MET A 1 102 ? -2.943 -8.235 7.782 1.00 94.69 102 MET A O 1
ATOM 850 N N . LYS A 1 103 ? -2.682 -8.217 10.014 1.00 95.00 103 LYS A N 1
ATOM 851 C CA . LYS A 1 103 ? -1.259 -8.586 9.986 1.00 95.00 103 LYS A CA 1
ATOM 852 C C . LYS A 1 103 ? -1.001 -9.806 9.101 1.00 95.00 103 LYS A C 1
ATOM 854 O O . LYS A 1 103 ? -0.127 -9.757 8.248 1.00 95.00 103 LYS A O 1
ATOM 859 N N . LYS A 1 104 ? -1.782 -10.877 9.279 1.00 96.19 104 LYS A N 1
ATOM 860 C CA . LYS A 1 104 ? -1.652 -12.097 8.473 1.00 96.19 104 LYS A CA 1
ATOM 861 C C . LYS A 1 104 ? -1.911 -11.803 6.993 1.00 96.19 104 LYS A C 1
ATOM 863 O O . LYS A 1 104 ? -1.054 -12.092 6.175 1.00 96.19 104 LYS A O 1
ATOM 868 N N . LYS A 1 105 ? -3.025 -11.136 6.675 1.00 96.25 105 LYS A N 1
ATOM 869 C CA . LYS A 1 105 ? -3.373 -10.766 5.294 1.00 96.25 105 LYS A CA 1
ATOM 870 C C . LYS A 1 105 ? -2.285 -9.948 4.597 1.00 96.25 105 LYS A C 1
ATOM 872 O O . LYS A 1 105 ? -2.015 -10.184 3.430 1.00 96.25 105 LYS A O 1
ATOM 877 N N . LEU A 1 106 ? -1.675 -8.992 5.299 1.00 96.69 106 LEU A N 1
ATOM 878 C CA . LEU A 1 106 ? -0.604 -8.166 4.742 1.00 96.69 106 LEU A CA 1
ATOM 879 C C . LEU A 1 106 ? 0.682 -8.969 4.525 1.00 96.69 106 LEU A C 1
ATOM 881 O O . LEU A 1 106 ? 1.333 -8.803 3.501 1.00 96.69 106 LEU A O 1
ATOM 885 N N . MET A 1 107 ? 1.028 -9.865 5.451 1.00 96.56 107 MET A N 1
ATOM 886 C CA . MET A 1 107 ? 2.168 -10.772 5.281 1.00 96.56 107 MET A CA 1
ATOM 887 C C . MET A 1 107 ? 1.959 -11.734 4.103 1.00 96.56 107 MET A C 1
ATOM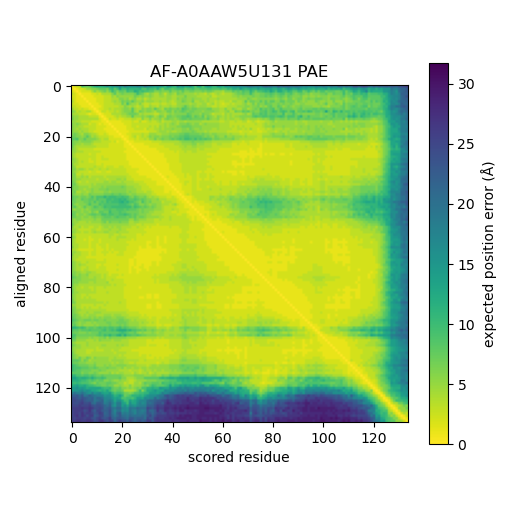 889 O O . MET A 1 107 ? 2.901 -11.971 3.355 1.00 96.56 107 MET A O 1
ATOM 893 N N . ASP A 1 108 ? 0.733 -12.225 3.902 1.00 96.88 108 ASP A N 1
ATOM 894 C CA . ASP A 1 108 ? 0.375 -13.119 2.792 1.00 96.88 108 ASP A CA 1
ATOM 895 C C . ASP A 1 108 ? 0.472 -12.421 1.414 1.00 96.88 108 ASP A C 1
ATOM 897 O O . ASP A 1 108 ? 0.639 -13.090 0.398 1.00 96.88 108 ASP A O 1
ATOM 901 N N . LEU A 1 109 ? 0.405 -11.081 1.356 1.00 96.56 109 LEU A N 1
ATOM 902 C CA . LEU A 1 109 ? 0.600 -10.309 0.118 1.00 96.56 109 LEU A CA 1
ATOM 903 C C . LEU A 1 109 ? 2.073 -10.190 -0.301 1.00 96.56 109 LEU A C 1
ATOM 905 O O . LEU A 1 109 ? 2.356 -9.782 -1.427 1.00 96.56 109 LEU A O 1
ATOM 909 N N . MET A 1 110 ? 3.016 -10.476 0.596 1.00 95.06 110 MET A N 1
ATOM 910 C CA . MET A 1 110 ? 4.428 -10.170 0.390 1.00 95.06 110 MET A CA 1
ATOM 911 C C . MET A 1 110 ? 5.003 -10.897 -0.839 1.00 95.06 110 MET A C 1
ATOM 913 O O . MET A 1 110 ? 4.905 -12.123 -0.920 1.00 95.06 110 MET A O 1
ATOM 917 N N . PRO A 1 111 ? 5.651 -10.186 -1.781 1.00 94.38 111 PRO A N 1
ATOM 918 C CA . PRO A 1 111 ? 6.329 -10.810 -2.914 1.00 94.38 111 PRO A CA 1
ATOM 919 C C . PRO A 1 111 ? 7.645 -11.454 -2.447 1.00 94.38 111 PRO A C 1
ATOM 921 O O . PRO A 1 111 ? 8.710 -10.850 -2.520 1.00 94.38 111 PRO A O 1
ATOM 924 N N . MET A 1 112 ? 7.560 -12.665 -1.893 1.00 92.62 112 MET A N 1
ATOM 925 C CA . MET A 1 112 ? 8.705 -13.374 -1.302 1.00 92.62 112 MET A CA 1
ATOM 926 C C . MET A 1 112 ? 9.701 -13.895 -2.340 1.00 92.62 112 MET A C 1
ATOM 928 O O . MET A 1 112 ? 10.882 -14.041 -2.029 1.00 92.62 112 MET A O 1
ATOM 932 N N . GLU A 1 1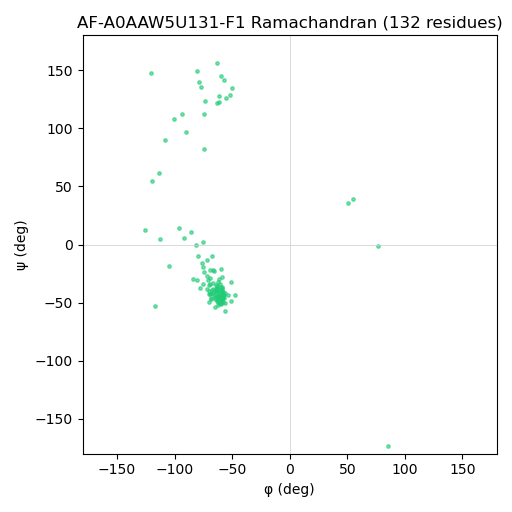13 ? 9.230 -14.176 -3.551 1.00 94.06 113 GLU A N 1
ATOM 933 C CA . GLU A 1 113 ? 10.066 -14.673 -4.639 1.00 94.06 113 GLU A CA 1
ATOM 934 C C . GLU A 1 113 ? 10.901 -13.536 -5.260 1.00 94.06 113 GLU A C 1
ATOM 936 O O . GLU A 1 113 ? 10.371 -12.445 -5.500 1.00 94.06 113 GLU A O 1
ATOM 941 N N . PRO A 1 114 ? 12.202 -13.763 -5.517 1.00 94.56 114 PRO A N 1
ATOM 942 C CA . PRO A 1 114 ? 13.034 -12.892 -6.342 1.00 94.56 114 PRO A CA 1
ATOM 943 C C . PRO A 1 114 ? 12.422 -12.561 -7.688 1.00 94.56 114 PRO A C 1
ATOM 945 O O . PRO A 1 114 ? 11.918 -13.430 -8.394 1.00 94.56 114 PRO A O 1
ATOM 948 N N . PHE A 1 115 ? 12.487 -11.279 -8.033 1.00 94.19 115 PHE A N 1
ATOM 949 C CA . PHE A 1 115 ? 12.217 -10.836 -9.386 1.00 94.19 115 PHE A CA 1
ATOM 950 C C . PHE A 1 115 ? 13.447 -11.116 -10.245 1.00 94.19 115 PHE A C 1
ATOM 952 O O . PHE A 1 115 ? 14.589 -10.953 -9.808 1.00 94.19 115 PHE A O 1
ATOM 959 N N . HIS A 1 116 ? 13.198 -11.575 -11.466 1.00 91.69 116 HIS A N 1
ATOM 960 C CA . HIS A 1 116 ? 14.227 -11.942 -12.427 1.00 91.69 116 HIS A CA 1
ATOM 961 C C . HIS A 1 116 ? 14.078 -11.098 -13.693 1.00 91.69 116 HIS A C 1
ATOM 963 O O . HIS A 1 116 ? 12.966 -10.758 -14.098 1.00 91.69 116 HIS A O 1
ATOM 969 N N . GLY A 1 117 ? 15.203 -10.800 -14.341 1.00 91.06 117 GLY A N 1
ATOM 970 C CA . GLY A 1 117 ? 15.245 -9.937 -15.520 1.00 91.06 117 GLY A CA 1
ATOM 971 C C . GLY A 1 117 ? 15.333 -8.451 -15.175 1.00 91.06 117 GLY A C 1
ATOM 972 O O . GLY A 1 117 ? 15.512 -8.073 -14.019 1.00 91.06 117 GLY A O 1
ATOM 973 N N . GLU A 1 118 ? 15.241 -7.621 -16.209 1.00 88.12 118 GLU A N 1
ATOM 974 C CA . GLU A 1 118 ? 15.366 -6.170 -16.079 1.00 88.12 118 GLU A CA 1
ATOM 975 C C . GLU A 1 118 ? 14.060 -5.524 -15.583 1.00 88.12 118 GLU A C 1
ATOM 977 O O . GLU A 1 118 ? 12.966 -6.018 -15.897 1.00 88.12 118 GLU A O 1
ATOM 982 N N . PRO A 1 119 ? 14.143 -4.403 -14.842 1.00 89.44 119 PRO A N 1
ATOM 983 C CA . PRO A 1 119 ? 12.977 -3.601 -14.511 1.00 89.44 119 PRO A CA 1
ATOM 984 C C . PRO A 1 119 ? 12.271 -3.087 -15.769 1.00 89.44 119 PRO A C 1
ATOM 986 O O . PRO A 1 119 ? 12.909 -2.696 -16.749 1.00 89.44 119 PRO A O 1
ATOM 989 N N . SER A 1 120 ? 10.944 -3.007 -15.713 1.00 86.94 120 SER A N 1
ATOM 990 C CA . SER A 1 120 ? 10.133 -2.402 -16.768 1.00 86.94 120 SER A CA 1
ATOM 991 C C . SER A 1 120 ? 10.606 -0.973 -17.045 1.00 86.94 120 SER A C 1
ATOM 993 O O . SER A 1 120 ? 10.682 -0.142 -16.132 1.00 86.94 120 SER A O 1
ATOM 995 N N . ALA A 1 121 ? 10.917 -0.690 -18.313 1.00 81.19 121 ALA A N 1
ATOM 996 C CA . ALA A 1 121 ? 11.400 0.613 -18.746 1.00 81.19 121 ALA A CA 1
ATOM 997 C C . ALA A 1 121 ? 10.333 1.688 -18.502 1.00 81.19 121 ALA A C 1
ATOM 999 O O . ALA A 1 121 ? 9.216 1.619 -19.015 1.00 81.19 121 ALA A O 1
ATOM 1000 N N . VAL A 1 122 ? 10.690 2.702 -17.718 1.00 78.38 122 VAL A N 1
ATOM 1001 C CA . VAL A 1 122 ? 9.817 3.841 -17.442 1.00 78.38 122 VAL A CA 1
ATOM 1002 C C . VAL A 1 122 ? 10.078 4.897 -18.506 1.00 78.38 122 VAL A C 1
ATOM 1004 O O . VAL A 1 122 ? 11.011 5.691 -18.387 1.00 78.38 122 VAL A O 1
ATOM 1007 N N . VAL A 1 123 ? 9.252 4.920 -19.550 1.00 69.75 123 VAL A N 1
ATOM 1008 C CA . VAL A 1 123 ? 9.299 6.000 -20.540 1.00 69.75 123 VAL A CA 1
ATOM 1009 C C . VAL A 1 123 ? 8.665 7.239 -19.911 1.00 69.75 123 VAL A C 1
ATOM 1011 O O . VAL A 1 123 ? 7.474 7.270 -19.593 1.00 69.75 123 VAL A O 1
ATOM 1014 N N . ARG A 1 124 ? 9.483 8.262 -19.661 1.00 62.50 124 ARG A N 1
ATOM 1015 C CA . ARG A 1 124 ? 9.003 9.586 -19.268 1.00 62.50 124 ARG A CA 1
ATOM 1016 C C . ARG A 1 124 ? 8.894 10.403 -20.543 1.00 62.50 124 ARG A C 1
ATOM 1018 O O . ARG A 1 124 ? 9.916 10.690 -21.151 1.00 62.50 124 ARG A O 1
ATOM 1025 N N . GLU A 1 125 ? 7.677 10.755 -20.951 1.00 60.25 125 GLU A N 1
ATOM 1026 C CA . GLU A 1 125 ? 7.534 11.896 -21.854 1.00 60.25 125 GLU A CA 1
ATOM 1027 C C . GLU A 1 125 ? 8.085 13.117 -21.101 1.00 60.25 125 GLU A C 1
ATOM 1029 O O . GLU A 1 125 ? 7.650 13.352 -19.962 1.00 60.25 125 GLU A O 1
ATOM 1034 N N . PRO A 1 126 ? 9.089 13.821 -21.654 1.00 54.84 126 PRO A N 1
ATOM 1035 C CA . PRO A 1 126 ? 9.602 15.028 -21.032 1.00 54.84 126 PRO A CA 1
ATOM 1036 C C . PRO A 1 126 ? 8.453 16.015 -20.847 1.00 54.84 126 PRO A C 1
ATOM 1038 O O . PRO A 1 126 ? 7.564 16.127 -21.693 1.00 54.84 126 PRO A O 1
ATOM 1041 N N . ASN A 1 127 ? 8.449 16.728 -19.724 1.00 55.62 127 ASN A N 1
ATOM 1042 C CA . ASN A 1 127 ? 7.478 17.804 -19.532 1.00 55.62 127 ASN A CA 1
ATOM 1043 C C . ASN A 1 127 ? 7.715 18.898 -20.602 1.00 55.62 127 ASN A C 1
ATOM 1045 O O . ASN A 1 127 ? 8.836 19.026 -21.098 1.00 55.62 127 ASN A O 1
ATOM 1049 N N . GLU A 1 128 ? 6.716 19.723 -20.943 1.00 53.75 128 GLU A N 1
ATOM 1050 C CA . GLU A 1 128 ? 6.865 20.806 -21.947 1.00 53.75 128 GLU A CA 1
ATOM 1051 C C . GLU A 1 128 ? 8.085 21.704 -21.658 1.00 53.75 128 GLU A C 1
ATOM 1053 O O . GLU A 1 128 ? 8.774 22.159 -22.568 1.00 53.75 128 GLU A O 1
ATOM 1058 N N . LEU A 1 129 ? 8.407 21.880 -20.373 1.00 52.50 129 LEU A N 1
ATOM 1059 C CA . LEU A 1 129 ? 9.564 22.637 -19.896 1.00 52.50 129 LEU A CA 1
ATOM 1060 C C . LEU A 1 129 ? 10.921 22.001 -20.249 1.00 52.50 129 LEU A C 1
ATOM 1062 O O . LEU A 1 129 ? 11.887 22.720 -20.475 1.00 52.50 129 LEU A O 1
ATOM 1066 N N . GLU A 1 130 ? 11.001 20.670 -20.299 1.00 45.00 130 GLU A N 1
ATOM 1067 C CA . GLU A 1 130 ? 12.210 19.937 -20.705 1.00 45.00 130 GLU A CA 1
ATOM 1068 C C . GLU A 1 130 ? 12.346 19.890 -22.231 1.00 45.00 130 GLU A C 1
ATOM 1070 O O . GLU A 1 130 ? 13.460 19.918 -22.745 1.00 45.00 130 GLU A O 1
ATOM 1075 N N . SER A 1 131 ? 11.221 19.891 -22.957 1.00 48.12 131 SER A N 1
ATOM 1076 C CA . SER A 1 131 ? 11.215 19.938 -24.428 1.00 48.12 131 SER A CA 1
ATOM 1077 C C . SER A 1 131 ? 11.677 21.288 -24.978 1.00 48.12 131 SER A C 1
ATOM 1079 O O . SER A 1 131 ? 12.246 21.341 -26.058 1.00 48.12 131 SER A O 1
ATOM 1081 N N . SER A 1 132 ? 11.464 22.380 -24.238 1.00 51.03 132 SER A N 1
ATOM 1082 C CA . SER A 1 132 ? 11.883 23.725 -24.656 1.00 51.03 132 SER A CA 1
ATOM 1083 C C . SER A 1 132 ? 13.368 24.034 -24.383 1.00 51.03 132 SER A C 1
ATOM 1085 O O . SER A 1 132 ? 13.808 25.151 -24.660 1.00 51.03 132 SER A O 1
ATOM 1087 N N . LEU A 1 133 ? 14.116 23.086 -23.805 1.00 49.31 133 LEU A N 1
ATOM 1088 C CA . LEU A 1 133 ? 15.542 23.203 -23.466 1.00 49.31 133 LEU A CA 1
ATOM 1089 C C . LEU A 1 133 ? 16.449 22.278 -24.306 1.00 49.31 133 LEU A C 1
ATOM 1091 O O . LEU A 1 133 ? 17.654 22.231 -24.049 1.00 49.31 133 LEU A O 1
ATOM 1095 N N . MET A 1 134 ? 15.889 21.565 -25.290 1.00 45.00 134 MET A N 1
ATOM 1096 C CA . MET A 1 134 ? 16.625 20.857 -26.349 1.00 45.00 134 MET A CA 1
ATOM 1097 C C . MET A 1 134 ? 16.473 21.592 -27.679 1.00 45.00 134 MET A C 1
ATOM 1099 O O . MET A 1 134 ? 17.432 21.524 -28.478 1.00 45.00 134 MET A O 1
#

Organism: NCBI:txid165179

Mean predicted aligned error: 6.35 Å

Radius of gyration: 16.56 Å; Cα contacts (8 Å, |Δi|>4): 124; chains: 1; bounding box: 34×38×45 Å

Nearest PDB structures (foldseek):
  6vfk-assembly1_B  TM=4.654E-01  e=1.812E+00  synthetic construct
  8gjg-assembly1_A  TM=3.101E-01  e=1.486E+00  synthetic construct

Foldseek 3Di:
DVVLVVLVCCLPPVLVVCVVVVALVVSLVSLVVSLVVLLVVCPDPVCVVVCVVCVVVSLVSNLSSLLSNLVSCVSQLDQVSLVVSLVCLVVCQPSCPVRPCSNVSSNVSRPPDHRDDHTRDRDDPDDPVVVVVD